Protein AF-N0BM29-F1 (afdb_monomer_lite)

pLDDT: mean 86.02, std 9.31, range [56.44, 97.0]

Structure (mmCIF, N/CA/C/O backbone):
data_AF-N0BM29-F1
#
_entry.id   AF-N0BM29-F1
#
loop_
_atom_site.group_PDB
_atom_site.id
_atom_site.type_symbol
_atom_site.label_atom_id
_atom_site.label_alt_id
_atom_site.label_comp_id
_atom_site.label_asym_id
_atom_site.label_entity_id
_atom_site.label_seq_id
_atom_site.pdbx_PDB_ins_code
_atom_site.Cartn_x
_atom_site.Cartn_y
_atom_site.Cartn_z
_atom_site.occupancy
_atom_site.B_iso_or_equiv
_atom_site.auth_seq_id
_atom_site.auth_comp_id
_atom_site.auth_asym_id
_atom_site.auth_atom_id
_atom_site.pdbx_PDB_model_num
ATOM 1 N N . MET A 1 1 ? -3.195 -0.510 18.032 1.00 56.44 1 MET A N 1
ATOM 2 C CA . MET A 1 1 ? -3.678 -1.155 16.792 1.00 56.44 1 MET A CA 1
ATOM 3 C C . MET A 1 1 ? -3.953 -2.622 17.084 1.00 56.44 1 MET A C 1
ATOM 5 O O . MET A 1 1 ? -3.059 -3.304 17.578 1.00 56.44 1 MET A O 1
ATOM 9 N N . ARG A 1 2 ? -5.182 -3.107 16.878 1.00 72.25 2 ARG A N 1
ATOM 10 C CA . ARG A 1 2 ? -5.504 -4.528 17.073 1.00 72.25 2 ARG A CA 1
ATOM 11 C C . ARG A 1 2 ? -5.237 -5.257 15.760 1.00 72.25 2 ARG A C 1
ATOM 13 O O . ARG A 1 2 ? -6.117 -5.341 14.920 1.00 72.25 2 ARG A O 1
ATOM 20 N N . LEU A 1 3 ? -4.036 -5.808 15.617 1.00 71.69 3 LEU A N 1
ATOM 21 C CA . LEU A 1 3 ? -3.671 -6.574 14.426 1.00 71.69 3 LEU A CA 1
ATOM 22 C C . LEU A 1 3 ? -4.595 -7.783 14.248 1.00 71.69 3 LEU A C 1
ATOM 24 O O . LEU A 1 3 ? -4.902 -8.483 15.227 1.00 71.69 3 LEU A O 1
ATOM 28 N N . ASN A 1 4 ? -4.991 -8.031 12.999 1.00 79.38 4 ASN A N 1
ATOM 29 C CA . ASN A 1 4 ? -5.666 -9.261 12.599 1.00 79.38 4 ASN A CA 1
ATOM 30 C C . ASN A 1 4 ? -4.720 -10.474 12.739 1.00 79.38 4 ASN A C 1
ATOM 32 O O . ASN A 1 4 ? -3.525 -10.322 13.005 1.00 79.38 4 ASN A O 1
ATOM 36 N N . LEU A 1 5 ? -5.257 -11.689 12.591 1.00 84.12 5 LEU A N 1
ATOM 37 C CA . LEU A 1 5 ? -4.472 -12.919 12.743 1.00 84.12 5 LEU A CA 1
ATOM 38 C C . LEU A 1 5 ? -3.248 -12.927 11.816 1.00 84.12 5 LEU A C 1
ATOM 40 O O . LEU A 1 5 ? -2.147 -13.206 12.274 1.00 84.12 5 LEU A O 1
ATOM 44 N N . MET A 1 6 ? -3.426 -12.532 10.553 1.00 84.31 6 MET A N 1
ATOM 45 C CA . MET A 1 6 ? -2.353 -12.489 9.559 1.00 84.31 6 MET A CA 1
ATOM 46 C C . MET A 1 6 ? -1.219 -11.541 9.973 1.00 84.31 6 MET A C 1
ATOM 48 O O . MET A 1 6 ? -0.057 -11.932 9.956 1.00 84.31 6 MET A O 1
ATOM 52 N N . GLY A 1 7 ? -1.544 -10.324 10.410 1.00 83.44 7 GLY A N 1
ATOM 53 C CA . GLY A 1 7 ? -0.571 -9.345 10.882 1.00 83.44 7 GLY A CA 1
ATOM 54 C C . GLY A 1 7 ? 0.187 -9.841 12.111 1.00 83.44 7 GLY A C 1
ATOM 55 O O . GLY A 1 7 ? 1.409 -9.736 12.160 1.00 83.44 7 GLY A O 1
ATOM 56 N N . ARG A 1 8 ? -0.509 -10.460 13.074 1.00 85.50 8 ARG A N 1
ATOM 57 C CA . ARG A 1 8 ? 0.140 -11.075 14.247 1.00 85.50 8 ARG A CA 1
ATOM 58 C C . ARG A 1 8 ? 1.093 -12.199 13.853 1.00 85.50 8 ARG A C 1
ATOM 60 O O . ARG A 1 8 ? 2.159 -12.309 14.445 1.00 85.50 8 ARG A O 1
ATOM 67 N N . THR A 1 9 ? 0.713 -13.014 12.872 1.00 88.00 9 THR A N 1
ATOM 68 C CA . THR A 1 9 ? 1.537 -14.125 12.393 1.00 88.00 9 THR A CA 1
ATOM 69 C C . THR A 1 9 ? 2.755 -13.638 11.618 1.00 88.00 9 THR A C 1
ATOM 71 O O . THR A 1 9 ? 3.822 -14.205 11.798 1.00 88.00 9 THR A O 1
ATOM 74 N N . ILE A 1 10 ? 2.628 -12.603 10.780 1.00 86.50 10 ILE A N 1
ATOM 75 C CA . ILE A 1 10 ? 3.715 -12.131 9.906 1.00 86.50 10 ILE A CA 1
ATOM 76 C C . ILE A 1 10 ? 4.780 -11.342 10.673 1.00 86.50 10 ILE A C 1
ATOM 78 O O . ILE A 1 10 ? 5.949 -11.421 10.309 1.00 86.50 10 ILE A O 1
ATOM 82 N N . LEU A 1 11 ? 4.412 -10.594 11.719 1.00 86.94 11 LEU A N 1
ATOM 83 C CA . LEU A 1 11 ? 5.358 -9.707 12.406 1.00 86.94 11 LEU A CA 1
ATOM 84 C C . LEU A 1 11 ? 6.623 -10.407 12.932 1.00 86.94 11 LEU A C 1
ATOM 86 O O . LEU A 1 11 ? 7.701 -9.896 12.641 1.00 86.94 11 LEU A O 1
ATOM 90 N N . PRO A 1 12 ? 6.554 -11.559 13.630 1.00 87.50 12 PRO A N 1
ATOM 91 C CA . PRO A 1 12 ? 7.760 -12.281 14.036 1.00 87.50 12 PRO A CA 1
ATOM 92 C C . PRO A 1 12 ? 8.661 -12.616 12.842 1.00 87.50 12 PRO A C 1
ATOM 94 O O . PRO A 1 12 ? 9.837 -12.277 12.841 1.00 87.50 12 PRO A O 1
ATOM 97 N N . PHE A 1 13 ? 8.089 -13.154 11.757 1.00 85.69 13 PHE A N 1
ATOM 98 C CA . PHE A 1 13 ? 8.854 -13.447 10.543 1.00 85.69 13 PHE A CA 1
ATOM 99 C C . PHE A 1 13 ? 9.445 -12.199 9.901 1.00 85.69 13 PHE A C 1
ATOM 101 O O . PHE A 1 13 ? 10.500 -12.285 9.291 1.00 85.69 13 PHE A O 1
ATOM 108 N N . PHE A 1 14 ? 8.769 -11.057 9.977 1.00 85.00 14 PHE A N 1
ATOM 109 C CA . PHE A 1 14 ? 9.278 -9.808 9.427 1.00 85.00 14 PHE A CA 1
ATOM 110 C C . PHE A 1 14 ? 10.512 -9.317 10.193 1.00 85.00 14 PHE A C 1
ATOM 112 O O . PHE A 1 14 ? 11.465 -8.866 9.564 1.00 85.00 14 PHE A O 1
ATOM 119 N N . PHE A 1 15 ? 10.510 -9.429 11.525 1.00 85.69 15 PHE A N 1
ATOM 120 C CA . PHE A 1 15 ? 11.632 -8.998 12.364 1.00 85.69 15 PHE A CA 1
ATOM 121 C C . PHE A 1 15 ? 12.792 -10.001 12.402 1.00 85.69 15 PHE A C 1
ATOM 123 O O . PHE A 1 15 ? 13.934 -9.578 12.556 1.00 85.69 15 PHE A O 1
ATOM 130 N N . ASP A 1 16 ? 12.517 -11.291 12.197 1.00 88.00 16 ASP A N 1
ATOM 131 C CA . ASP A 1 16 ? 13.528 -12.357 12.244 1.00 88.00 16 ASP A CA 1
ATOM 132 C C . ASP A 1 16 ? 14.132 -12.699 10.865 1.00 88.00 16 ASP A C 1
ATOM 134 O O . ASP A 1 16 ? 15.031 -13.538 10.763 1.00 88.00 16 ASP A O 1
ATOM 138 N N . ASN A 1 17 ? 13.648 -12.090 9.776 1.00 83.19 17 ASN A N 1
ATOM 139 C CA . ASN A 1 17 ? 14.121 -12.390 8.422 1.00 83.19 17 ASN A CA 1
ATOM 140 C C . ASN A 1 17 ? 15.371 -11.610 8.001 1.00 83.19 17 ASN A C 1
ATOM 142 O O . ASN A 1 17 ? 15.809 -10.648 8.630 1.00 83.19 17 ASN A O 1
ATOM 146 N N . LYS A 1 18 ? 15.918 -12.022 6.847 1.00 85.06 18 LYS A N 1
ATOM 147 C CA . LYS A 1 18 ? 16.933 -11.252 6.118 1.00 85.06 18 LYS A CA 1
ATOM 148 C C . LYS A 1 18 ? 16.488 -9.788 5.953 1.00 85.06 18 LYS A C 1
ATOM 150 O O . LYS A 1 18 ? 15.292 -9.551 5.761 1.00 85.06 18 LYS A O 1
ATOM 155 N N . PRO A 1 19 ? 17.437 -8.831 5.949 1.00 86.88 19 PRO A N 1
ATOM 156 C CA . PRO A 1 19 ? 17.134 -7.426 5.721 1.00 86.88 19 PRO A CA 1
ATOM 157 C C . PRO A 1 19 ? 16.249 -7.227 4.491 1.00 86.88 19 PRO A C 1
ATOM 159 O O . PRO A 1 19 ? 16.438 -7.879 3.459 1.00 86.88 19 PRO A O 1
ATOM 162 N N . LEU A 1 20 ? 15.286 -6.318 4.614 1.00 86.69 20 LEU A N 1
ATOM 163 C CA . LEU A 1 20 ? 14.429 -5.934 3.501 1.00 86.69 20 LEU A CA 1
ATOM 164 C C . LEU A 1 20 ? 15.272 -5.363 2.354 1.00 86.69 20 LEU A C 1
ATOM 166 O O . LEU A 1 20 ? 16.326 -4.771 2.607 1.00 86.69 20 LEU A O 1
ATOM 170 N N . PRO A 1 21 ? 14.810 -5.505 1.100 1.00 90.06 21 PRO A N 1
ATOM 171 C CA . PRO A 1 21 ? 15.484 -4.878 -0.022 1.00 90.06 21 PRO A CA 1
ATOM 172 C C . PRO A 1 21 ? 15.516 -3.361 0.165 1.00 90.06 21 PRO A C 1
ATOM 174 O O . PRO A 1 21 ? 14.561 -2.757 0.665 1.00 90.06 21 PRO A O 1
ATOM 177 N N . ASP A 1 22 ? 16.596 -2.736 -0.290 1.00 92.50 22 ASP A N 1
ATOM 178 C CA . ASP A 1 22 ? 16.639 -1.287 -0.409 1.00 92.50 22 ASP A CA 1
ATOM 179 C C . ASP A 1 22 ? 15.598 -0.801 -1.451 1.00 92.50 22 ASP A C 1
ATOM 181 O O . ASP A 1 22 ? 15.094 -1.591 -2.262 1.00 92.50 22 ASP A O 1
ATOM 185 N N . PRO A 1 23 ? 15.247 0.498 -1.466 1.00 90.38 23 PRO A N 1
ATOM 186 C CA . PRO A 1 23 ? 14.210 1.016 -2.358 1.00 90.38 23 PRO A CA 1
ATOM 187 C C . PRO A 1 23 ? 14.463 0.779 -3.854 1.00 90.38 23 PRO A C 1
ATOM 1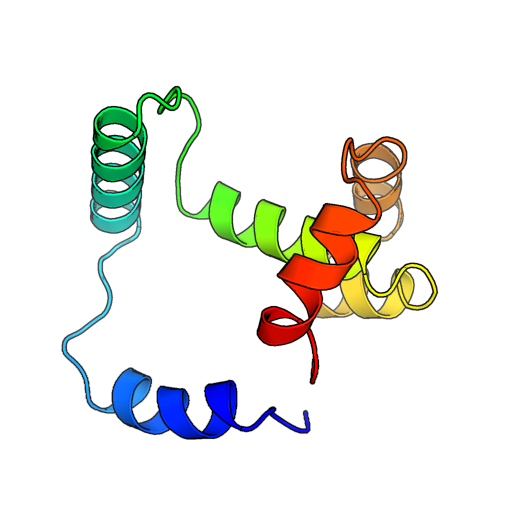89 O O . PRO A 1 23 ? 13.496 0.667 -4.613 1.00 90.38 23 PRO A O 1
ATOM 192 N N . HIS A 1 24 ? 15.727 0.716 -4.286 1.00 91.75 24 HIS A N 1
ATOM 193 C CA . HIS A 1 24 ? 16.090 0.434 -5.672 1.00 91.75 24 HIS A CA 1
ATOM 194 C C . HIS A 1 24 ? 15.827 -1.037 -5.998 1.00 91.75 24 HIS A C 1
ATOM 196 O O . HIS A 1 24 ? 15.034 -1.317 -6.896 1.00 91.75 24 HIS A O 1
ATOM 202 N N . THR A 1 25 ? 16.352 -1.959 -5.188 1.00 94.12 25 THR A N 1
ATOM 203 C CA . THR A 1 25 ? 16.078 -3.398 -5.330 1.00 94.12 25 THR A CA 1
ATOM 204 C C . THR A 1 25 ? 14.575 -3.700 -5.259 1.00 94.12 25 THR A C 1
ATOM 206 O O . THR A 1 25 ? 14.049 -4.522 -6.012 1.00 94.12 25 THR A O 1
ATOM 209 N N . TRP A 1 26 ? 13.830 -3.018 -4.383 1.00 93.25 26 TRP A N 1
ATOM 210 C CA . TRP A 1 26 ? 12.373 -3.154 -4.304 1.00 93.25 26 TRP A CA 1
ATOM 211 C C . TRP A 1 26 ? 11.678 -2.717 -5.597 1.00 93.25 26 TRP A C 1
ATOM 213 O O . TRP A 1 26 ? 10.787 -3.412 -6.089 1.00 93.25 26 TRP A O 1
ATOM 223 N N . LYS A 1 27 ? 12.103 -1.588 -6.174 1.00 94.12 27 LYS A N 1
ATOM 224 C CA . LYS A 1 27 ? 11.588 -1.100 -7.455 1.00 94.12 27 LYS A CA 1
ATOM 225 C C . LYS A 1 27 ? 11.850 -2.102 -8.580 1.00 94.12 27 LYS A C 1
ATOM 227 O O . LYS A 1 27 ? 10.915 -2.440 -9.299 1.00 94.12 27 LYS A O 1
ATOM 232 N N . GLU A 1 28 ? 13.080 -2.592 -8.713 1.00 94.88 28 GLU A N 1
ATOM 233 C CA . GLU A 1 28 ? 13.438 -3.579 -9.740 1.00 94.88 28 GLU A CA 1
ATOM 234 C C . GLU A 1 28 ? 12.612 -4.861 -9.608 1.00 94.88 28 GLU A C 1
ATOM 236 O O . GLU A 1 28 ? 12.092 -5.383 -10.595 1.00 94.88 28 GLU A O 1
ATOM 241 N N . ASN A 1 29 ? 12.420 -5.340 -8.374 1.00 95.06 29 ASN A N 1
ATOM 242 C CA . ASN A 1 29 ? 11.577 -6.500 -8.106 1.00 95.06 29 ASN A CA 1
ATOM 243 C C . ASN A 1 29 ? 10.127 -6.272 -8.555 1.00 95.06 29 ASN A C 1
ATOM 245 O O . ASN A 1 29 ? 9.568 -7.145 -9.218 1.00 95.06 29 ASN A O 1
ATOM 249 N N . LEU A 1 30 ? 9.536 -5.113 -8.239 1.00 94.62 30 LEU A N 1
ATOM 250 C CA . LEU A 1 30 ? 8.177 -4.764 -8.664 1.00 94.62 30 LEU A CA 1
ATOM 251 C C . LEU A 1 30 ? 8.043 -4.706 -10.187 1.00 94.62 30 LEU A C 1
ATOM 253 O O . LEU A 1 30 ? 7.095 -5.273 -10.725 1.00 94.62 30 LEU A O 1
ATOM 257 N N . MET A 1 31 ? 8.990 -4.061 -10.873 1.00 95.06 31 MET A N 1
ATOM 258 C CA . MET A 1 31 ? 8.994 -3.982 -12.338 1.00 95.06 31 MET A CA 1
ATOM 259 C C . MET A 1 31 ? 9.063 -5.381 -12.959 1.00 95.06 31 MET A C 1
ATOM 261 O O . MET A 1 31 ? 8.212 -5.741 -13.768 1.00 95.06 31 MET A O 1
ATOM 265 N N . ARG A 1 32 ? 9.987 -6.221 -12.480 1.00 96.00 32 ARG A N 1
ATOM 266 C CA . ARG A 1 32 ? 10.128 -7.609 -12.938 1.00 96.00 32 ARG A CA 1
ATOM 267 C C . ARG A 1 32 ? 8.867 -8.442 -12.699 1.00 96.00 32 ARG A C 1
ATOM 269 O O . ARG A 1 32 ? 8.537 -9.311 -13.502 1.00 96.00 32 ARG A O 1
ATOM 276 N N . TRP A 1 33 ? 8.186 -8.261 -11.567 1.00 95.81 33 TRP A N 1
ATOM 277 C CA . TRP A 1 33 ? 6.943 -8.987 -11.291 1.00 95.81 33 TRP A CA 1
ATOM 278 C C . TRP A 1 33 ? 5.792 -8.511 -12.170 1.00 95.81 33 TRP A C 1
ATOM 280 O O . TRP A 1 33 ? 5.029 -9.356 -12.625 1.00 95.81 33 TRP A O 1
ATOM 290 N N . ALA A 1 34 ? 5.698 -7.208 -12.443 1.00 95.62 34 ALA A N 1
ATOM 291 C CA . ALA A 1 34 ? 4.702 -6.646 -13.349 1.00 95.62 34 ALA A CA 1
ATOM 292 C C . ALA A 1 34 ? 4.857 -7.196 -14.771 1.00 95.62 34 ALA A C 1
ATOM 294 O O . ALA A 1 34 ? 3.894 -7.721 -15.326 1.00 95.62 34 ALA A O 1
ATOM 295 N N . GLU A 1 35 ? 6.082 -7.208 -15.301 1.00 96.06 35 GLU A N 1
ATOM 296 C CA . GLU A 1 35 ? 6.390 -7.780 -16.617 1.00 96.06 35 GLU A CA 1
ATOM 297 C C . GLU A 1 35 ? 5.957 -9.249 -16.727 1.00 96.06 35 GLU A C 1
ATOM 299 O O . GLU A 1 35 ? 5.345 -9.650 -17.715 1.00 96.06 35 GLU A O 1
ATOM 304 N N . ARG A 1 36 ? 6.205 -10.055 -15.683 1.00 97.00 36 ARG A N 1
ATOM 305 C CA . ARG A 1 36 ? 5.832 -11.483 -15.655 1.00 97.00 36 ARG A CA 1
ATOM 306 C C . ARG A 1 36 ? 4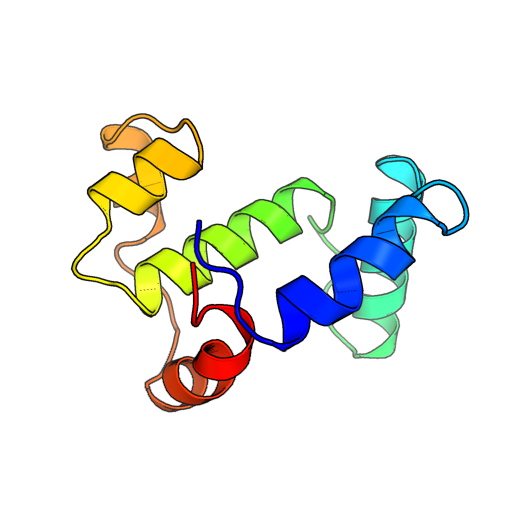.333 -11.733 -15.769 1.00 97.00 36 ARG A C 1
ATOM 308 O O . ARG A 1 36 ? 3.944 -12.804 -16.226 1.00 97.00 36 ARG A O 1
ATOM 315 N N . VAL A 1 37 ? 3.510 -10.794 -15.314 1.00 96.44 37 VAL A N 1
ATOM 316 C CA . VAL A 1 37 ? 2.046 -10.909 -15.347 1.00 96.44 37 VAL A CA 1
ATOM 317 C C . VAL A 1 37 ? 1.414 -10.031 -16.432 1.00 96.44 37 VAL A C 1
ATOM 319 O O . VAL A 1 37 ? 0.193 -9.926 -16.484 1.00 96.44 37 VAL A O 1
ATOM 322 N N . GLY A 1 38 ? 2.226 -9.413 -17.300 1.00 95.31 38 GLY A N 1
ATOM 323 C CA . GLY A 1 38 ? 1.756 -8.567 -18.399 1.00 95.31 38 GLY A CA 1
ATOM 324 C C . GLY A 1 38 ? 1.220 -7.197 -17.970 1.00 95.31 38 GLY A C 1
ATOM 325 O O . GLY A 1 38 ? 0.398 -6.623 -18.678 1.00 95.31 38 GLY A O 1
ATOM 326 N N . LEU A 1 39 ? 1.652 -6.676 -16.818 1.00 92.81 39 LEU A N 1
ATOM 327 C CA . LEU A 1 39 ? 1.343 -5.315 -16.369 1.00 92.81 39 LEU A CA 1
ATOM 328 C C . LEU A 1 39 ? 2.439 -4.339 -16.810 1.00 92.81 39 LEU A C 1
ATOM 330 O O . LEU A 1 39 ? 3.620 -4.681 -16.775 1.00 92.81 39 LEU A O 1
ATOM 334 N N . ASP A 1 40 ? 2.049 -3.113 -17.169 1.00 94.19 40 ASP A N 1
ATOM 335 C CA . ASP A 1 40 ? 2.995 -2.040 -17.493 1.00 94.19 40 ASP A CA 1
ATOM 336 C C . ASP A 1 40 ? 3.847 -1.687 -16.254 1.00 94.19 40 ASP A C 1
ATOM 338 O O . ASP A 1 40 ? 3.297 -1.271 -15.227 1.00 94.19 40 ASP A O 1
ATOM 342 N N . PRO A 1 41 ? 5.183 -1.858 -16.306 1.00 93.38 41 PRO A N 1
ATOM 343 C CA . PRO A 1 41 ? 6.053 -1.554 -15.177 1.00 93.38 41 PRO A CA 1
ATOM 344 C C . PRO A 1 41 ? 6.308 -0.048 -14.998 1.00 93.38 41 PRO A C 1
ATOM 346 O O . PRO A 1 41 ? 6.925 0.352 -14.001 1.00 93.38 41 PRO A O 1
ATOM 349 N N . ALA A 1 42 ? 5.880 0.800 -15.939 1.00 91.88 42 ALA A N 1
ATOM 350 C CA . ALA A 1 42 ? 6.123 2.233 -15.890 1.00 91.88 42 ALA A CA 1
ATOM 351 C C . ALA A 1 42 ? 5.563 2.864 -14.603 1.00 91.88 42 ALA A C 1
ATOM 353 O O . ALA A 1 42 ? 4.400 2.720 -14.235 1.00 91.88 42 ALA A O 1
ATOM 354 N N . GLY A 1 43 ? 6.424 3.589 -13.883 1.00 86.75 43 GLY A N 1
ATOM 355 C CA . GLY A 1 43 ? 6.043 4.283 -12.651 1.00 86.75 43 GLY A CA 1
ATOM 356 C C . GLY A 1 43 ? 5.907 3.397 -11.405 1.00 8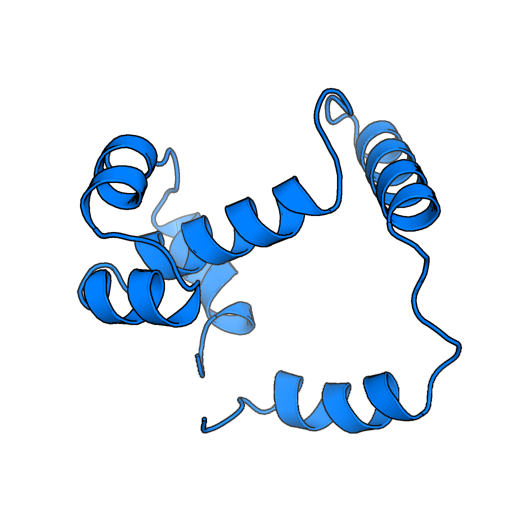6.75 43 GLY A C 1
ATOM 357 O O . GLY A 1 43 ? 5.608 3.930 -10.333 1.00 86.75 43 GLY A O 1
ATOM 358 N N . LEU A 1 44 ? 6.167 2.085 -11.491 1.00 91.81 44 LEU A N 1
ATOM 359 C CA . LEU A 1 44 ? 6.205 1.217 -10.312 1.00 91.81 44 LEU A CA 1
ATOM 360 C C . LEU A 1 44 ? 7.406 1.527 -9.409 1.00 91.81 44 LEU A C 1
ATOM 362 O O . LEU A 1 44 ? 8.507 1.849 -9.862 1.00 91.81 44 LEU A O 1
ATOM 366 N N . GLY A 1 45 ? 7.190 1.416 -8.098 1.00 91.38 45 GLY A N 1
ATOM 367 C CA . GLY A 1 45 ? 8.226 1.558 -7.080 1.00 91.38 45 GLY A CA 1
ATOM 368 C C . GLY A 1 45 ? 7.660 1.596 -5.661 1.00 91.38 45 GLY A C 1
ATOM 369 O O . GLY A 1 45 ? 6.471 1.377 -5.435 1.00 91.38 45 GLY A O 1
ATOM 370 N N . ALA A 1 46 ? 8.509 1.937 -4.688 1.00 87.38 46 ALA A N 1
ATOM 371 C CA . ALA A 1 46 ? 8.119 2.022 -3.274 1.00 87.38 46 ALA A CA 1
ATOM 372 C C . ALA A 1 46 ? 6.966 3.012 -3.005 1.00 87.38 46 ALA A C 1
ATOM 374 O O . ALA A 1 46 ? 6.179 2.822 -2.086 1.00 87.38 46 ALA A O 1
ATOM 375 N N . LYS A 1 47 ? 6.823 4.069 -3.817 1.00 87.38 47 LYS A N 1
ATOM 376 C CA . LYS A 1 47 ? 5.691 5.004 -3.690 1.00 87.38 47 LYS A CA 1
ATOM 377 C C . LYS A 1 47 ? 4.365 4.363 -4.108 1.00 87.38 47 LYS A C 1
ATOM 379 O O . LYS A 1 47 ? 3.328 4.707 -3.548 1.00 87.38 47 LYS A O 1
ATOM 384 N N . THR A 1 48 ? 4.396 3.438 -5.064 1.00 88.62 48 THR A N 1
ATOM 385 C CA . THR A 1 48 ? 3.201 2.757 -5.569 1.00 88.62 48 THR A CA 1
ATOM 386 C C . THR A 1 48 ? 2.578 1.886 -4.490 1.00 88.62 48 THR A C 1
ATOM 388 O O . THR A 1 48 ? 1.371 1.937 -4.314 1.00 88.62 48 THR A O 1
ATOM 391 N N . THR A 1 49 ? 3.380 1.167 -3.696 1.00 88.62 49 THR A N 1
ATOM 392 C CA . THR A 1 49 ? 2.850 0.316 -2.616 1.00 88.62 49 THR A CA 1
ATOM 393 C C . THR A 1 49 ? 2.094 1.126 -1.568 1.00 88.62 49 THR A C 1
ATOM 395 O O . THR A 1 49 ? 0.984 0.752 -1.196 1.00 88.62 49 THR A O 1
ATOM 398 N N . ARG A 1 50 ? 2.645 2.274 -1.149 1.00 87.56 50 ARG A N 1
ATOM 399 C CA . ARG A 1 50 ? 1.965 3.204 -0.236 1.00 87.56 50 ARG A CA 1
ATOM 400 C C . ARG A 1 50 ? 0.658 3.727 -0.831 1.00 87.56 50 ARG A C 1
ATOM 402 O O . ARG A 1 50 ? -0.364 3.671 -0.159 1.00 87.56 50 ARG A O 1
ATOM 409 N N . LYS A 1 51 ? 0.678 4.189 -2.087 1.00 86.62 51 LYS A N 1
ATOM 410 C CA . LYS A 1 51 ? -0.528 4.681 -2.774 1.00 86.62 51 LYS A CA 1
ATOM 411 C C . LYS A 1 51 ? -1.602 3.601 -2.898 1.00 86.62 51 LYS A C 1
ATOM 413 O O . LYS A 1 51 ? -2.767 3.886 -2.645 1.00 86.62 51 LYS A O 1
ATOM 418 N N . THR A 1 52 ? -1.226 2.370 -3.248 1.00 89.25 52 THR A N 1
ATOM 419 C CA . THR A 1 52 ? -2.159 1.238 -3.331 1.00 89.25 52 THR A CA 1
ATOM 420 C C . THR A 1 52 ? -2.789 0.950 -1.974 1.00 89.25 52 THR A C 1
ATOM 422 O O . THR A 1 52 ? -4.007 0.837 -1.887 1.00 89.25 52 THR A O 1
ATOM 425 N N . TRP A 1 53 ? -1.979 0.890 -0.912 1.00 90.69 53 TRP A N 1
ATOM 426 C CA . TRP A 1 53 ? -2.469 0.661 0.446 1.00 90.69 53 TRP A CA 1
ATOM 427 C C . TRP A 1 53 ? -3.444 1.751 0.907 1.00 90.69 53 TRP A C 1
ATOM 429 O O . TRP A 1 53 ? -4.541 1.446 1.368 1.00 90.69 53 TRP A O 1
ATOM 439 N N . GLU A 1 54 ? -3.081 3.021 0.724 1.00 89.31 54 GLU A N 1
ATOM 440 C CA . GLU A 1 54 ? -3.947 4.155 1.058 1.00 89.31 54 GLU A CA 1
ATOM 441 C C . GLU A 1 54 ? -5.257 4.123 0.259 1.00 89.31 54 GLU A C 1
ATOM 443 O O . GLU A 1 54 ? -6.328 4.296 0.836 1.00 89.31 54 GLU A O 1
ATOM 448 N N . SER A 1 55 ? -5.194 3.808 -1.039 1.00 88.88 55 SER A N 1
ATOM 449 C CA . SER A 1 55 ? -6.376 3.671 -1.903 1.00 88.88 55 SER A CA 1
ATOM 450 C C . SER A 1 55 ? -7.318 2.566 -1.412 1.00 88.88 55 SER A C 1
ATOM 452 O O . SER A 1 55 ? -8.533 2.754 -1.376 1.00 88.88 55 SER A O 1
ATOM 454 N N . TRP A 1 56 ? -6.771 1.422 -0.989 1.00 92.06 56 TRP A N 1
ATOM 455 C CA . TRP A 1 56 ? -7.564 0.315 -0.449 1.00 92.06 56 TRP A CA 1
ATOM 456 C C . TRP A 1 56 ? -8.252 0.693 0.860 1.00 92.06 56 TRP A C 1
ATOM 458 O O . TRP A 1 56 ? -9.439 0.420 1.021 1.00 92.06 56 TRP A O 1
ATOM 468 N N . LEU A 1 57 ? -7.545 1.367 1.772 1.00 91.38 57 LEU A N 1
ATOM 469 C CA . LEU A 1 57 ? -8.144 1.856 3.014 1.00 91.38 57 LEU A CA 1
ATOM 470 C C . LEU A 1 57 ? -9.257 2.871 2.741 1.00 91.38 57 LEU A C 1
ATOM 472 O O . LEU A 1 57 ? -10.345 2.744 3.297 1.00 91.38 57 LEU A O 1
ATOM 476 N N . MET A 1 58 ? -9.003 3.845 1.862 1.00 89.38 58 MET A N 1
ATOM 477 C CA . MET A 1 58 ? -9.963 4.894 1.502 1.00 89.38 58 MET A CA 1
ATOM 478 C C . MET A 1 58 ? -11.236 4.336 0.874 1.00 89.38 58 MET A C 1
ATOM 480 O O . MET A 1 58 ? -12.324 4.865 1.101 1.00 89.38 58 MET A O 1
ATOM 484 N N . PHE A 1 59 ? -11.098 3.284 0.069 1.00 90.62 59 PHE A N 1
ATOM 485 C CA . PHE A 1 59 ? -12.231 2.632 -0.567 1.00 90.62 59 PHE A CA 1
ATOM 486 C C . PHE A 1 59 ? -12.997 1.745 0.419 1.00 90.62 59 PHE A C 1
ATOM 488 O O . PHE A 1 59 ? -14.222 1.821 0.497 1.00 90.62 59 PHE A O 1
ATOM 495 N N . TYR A 1 60 ? -12.285 0.931 1.203 1.00 91.69 60 TYR A N 1
ATOM 496 C CA . TYR A 1 60 ? -12.897 -0.046 2.101 1.00 91.69 60 TYR A CA 1
ATOM 497 C C . TYR A 1 60 ? -13.553 0.591 3.338 1.00 91.69 60 TYR A C 1
ATOM 499 O O . TYR A 1 60 ? -14.682 0.230 3.683 1.00 91.69 60 TYR A O 1
ATOM 507 N N . PHE A 1 61 ? -12.868 1.548 3.973 1.00 90.81 61 PHE A N 1
ATOM 508 C CA . PHE A 1 61 ? -13.323 2.306 5.146 1.00 90.81 61 PHE A CA 1
ATOM 509 C C . PHE A 1 61 ? -13.665 3.744 4.750 1.00 90.81 61 PHE A C 1
ATOM 511 O O . PHE A 1 61 ? -13.109 4.719 5.262 1.00 90.81 61 PHE A O 1
ATOM 518 N N . SER A 1 62 ? -14.579 3.877 3.790 1.00 86.56 62 SER A N 1
ATOM 519 C CA . SER A 1 62 ? -14.985 5.159 3.203 1.00 86.56 62 SER A CA 1
ATOM 520 C C . SER A 1 62 ? -15.494 6.199 4.215 1.00 86.56 62 SER A C 1
ATOM 522 O O . SER A 1 62 ? -15.524 7.389 3.903 1.00 86.56 62 SER A O 1
ATOM 524 N N . GLU A 1 63 ? -15.882 5.759 5.410 1.00 89.44 63 GLU A N 1
ATOM 525 C CA . GLU A 1 63 ? -16.347 6.552 6.544 1.00 89.44 63 GLU A CA 1
ATOM 526 C C . GLU A 1 63 ? -15.219 7.027 7.478 1.00 89.44 63 GLU A C 1
ATOM 528 O O . GLU A 1 63 ? -15.449 7.913 8.293 1.00 89.44 63 GLU A O 1
ATOM 533 N N . ARG A 1 64 ? -13.999 6.486 7.338 1.00 90.06 64 ARG A N 1
ATOM 534 C CA . ARG A 1 64 ? -12.820 6.779 8.182 1.00 90.06 64 ARG A CA 1
ATOM 535 C C . ARG A 1 64 ? -11.716 7.541 7.446 1.00 90.06 64 ARG A C 1
ATOM 537 O O . ARG A 1 64 ? -10.526 7.388 7.728 1.00 90.06 64 ARG A O 1
ATOM 544 N N . ARG A 1 65 ? -12.081 8.328 6.427 1.00 86.88 65 ARG A N 1
ATOM 545 C CA . ARG A 1 65 ? -11.112 8.994 5.531 1.00 86.88 65 ARG A CA 1
ATOM 546 C C . ARG A 1 65 ? -10.144 9.893 6.290 1.00 86.88 65 ARG A C 1
ATOM 548 O O . ARG A 1 65 ? -8.967 9.934 5.949 1.00 86.88 65 ARG A O 1
ATOM 555 N N . ILE A 1 66 ? -10.621 10.601 7.312 1.00 87.12 66 ILE A N 1
ATOM 556 C CA . ILE A 1 66 ? -9.798 11.541 8.082 1.00 87.12 66 ILE A CA 1
ATOM 557 C C . ILE A 1 66 ? -8.720 10.779 8.859 1.00 87.12 66 ILE A C 1
ATOM 559 O O . ILE A 1 66 ? -7.546 11.142 8.810 1.00 87.12 66 ILE A O 1
ATOM 563 N N . GLU A 1 67 ? -9.099 9.686 9.510 1.00 90.25 67 GLU A N 1
ATOM 564 C CA . GLU A 1 67 ? -8.208 8.809 10.262 1.00 90.25 67 GLU A CA 1
ATOM 565 C C . GLU A 1 67 ? -7.176 8.148 9.342 1.00 90.25 67 GLU A C 1
ATOM 567 O O . GLU A 1 67 ? -6.000 8.046 9.698 1.00 90.25 67 GLU A O 1
ATOM 572 N N . ILE A 1 68 ? -7.582 7.753 8.129 1.00 89.62 68 ILE A N 1
ATOM 573 C CA . ILE A 1 68 ? -6.668 7.206 7.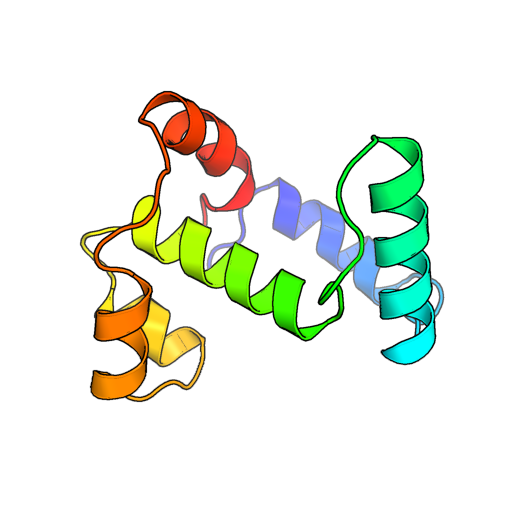119 1.00 89.62 68 ILE A CA 1
ATOM 574 C C . ILE A 1 68 ? -5.628 8.255 6.723 1.00 89.62 68 ILE A C 1
ATOM 576 O O . ILE A 1 68 ? -4.433 7.974 6.810 1.00 89.62 68 ILE A O 1
ATOM 580 N N . ILE A 1 69 ? -6.057 9.467 6.359 1.00 86.88 69 ILE A N 1
ATOM 581 C CA . ILE A 1 69 ? -5.173 10.583 5.973 1.00 86.88 69 ILE A CA 1
ATOM 582 C C . ILE A 1 69 ? -4.160 10.877 7.080 1.00 86.88 69 ILE A C 1
ATOM 584 O O . ILE A 1 69 ? -2.958 10.974 6.816 1.00 86.88 69 ILE A O 1
ATOM 588 N N . GLN A 1 70 ? -4.633 10.956 8.325 1.00 86.69 70 GLN A N 1
ATOM 589 C CA . GLN A 1 70 ? -3.784 11.167 9.495 1.00 86.69 70 GLN A CA 1
ATOM 590 C C . GLN A 1 70 ? -2.787 10.019 9.691 1.00 86.69 70 GLN A C 1
ATOM 592 O O . GLN A 1 70 ? -1.609 10.280 9.925 1.00 86.69 70 GLN A O 1
ATOM 597 N N . SER A 1 71 ? -3.211 8.760 9.523 1.00 88.44 71 SER A N 1
ATOM 598 C CA . SER A 1 71 ? -2.325 7.590 9.642 1.00 88.44 71 SER A CA 1
ATOM 599 C C . SER A 1 71 ? -1.216 7.560 8.588 1.00 88.44 71 SER A C 1
ATOM 601 O O . SER A 1 71 ? -0.139 7.021 8.837 1.00 88.44 71 SER A O 1
ATOM 603 N N . GLN A 1 72 ? -1.464 8.150 7.414 1.00 86.44 72 GLN A N 1
ATOM 604 C CA . GLN A 1 72 ? -0.460 8.301 6.365 1.00 86.44 72 GLN A CA 1
ATOM 605 C C . GLN A 1 72 ? 0.419 9.546 6.581 1.00 86.44 72 GLN A C 1
ATOM 607 O O . GLN A 1 72 ? 1.461 9.673 5.942 1.00 86.44 72 GLN A O 1
ATOM 612 N N . GLY A 1 73 ? 0.056 10.463 7.482 1.00 84.31 73 GLY A N 1
ATOM 613 C CA . GLY A 1 73 ? 0.768 11.729 7.675 1.00 84.31 73 GLY A CA 1
ATOM 614 C C . GLY A 1 73 ? 0.534 12.733 6.541 1.00 84.31 73 GLY A C 1
ATOM 615 O O . GLY A 1 73 ? 1.425 13.516 6.221 1.00 84.31 73 GLY A O 1
ATOM 616 N N . HIS A 1 74 ? -0.633 12.682 5.891 1.00 79.69 74 HIS A N 1
ATOM 617 C CA . HIS A 1 74 ? -1.043 13.620 4.842 1.00 79.69 74 HIS A CA 1
ATOM 618 C C . HIS A 1 74 ? -1.868 14.787 5.412 1.00 79.69 74 HIS A C 1
ATOM 620 O O . HIS A 1 74 ? -2.468 14.685 6.483 1.00 79.69 74 HIS A O 1
ATOM 626 N N . THR A 1 75 ? -1.932 15.902 4.678 1.00 73.62 75 THR A N 1
ATOM 627 C CA . THR A 1 75 ? -2.914 16.972 4.916 1.00 73.62 75 THR A CA 1
ATOM 628 C C . THR A 1 75 ? -4.196 16.696 4.119 1.00 73.62 75 THR A C 1
ATOM 630 O O . THR A 1 75 ? -4.163 16.060 3.065 1.00 73.62 75 THR A O 1
ATOM 633 N N . LEU A 1 76 ? -5.347 17.162 4.623 1.00 67.31 76 LEU A N 1
ATOM 634 C CA . LEU A 1 76 ? -6.675 16.818 4.086 1.00 67.31 76 LEU A CA 1
ATOM 635 C C . LEU A 1 76 ? -6.849 17.190 2.599 1.00 67.31 76 LEU A C 1
ATOM 637 O O . LEU A 1 76 ? -7.436 16.426 1.835 1.00 67.31 76 LEU A O 1
ATOM 641 N N . LEU A 1 77 ? -6.306 18.340 2.188 1.00 65.12 77 LEU A N 1
ATOM 642 C CA . LEU A 1 77 ? -6.479 18.899 0.844 1.00 65.12 77 LEU A CA 1
ATOM 643 C C . LEU A 1 77 ? -5.842 18.019 -0.248 1.00 65.12 77 LEU A C 1
ATOM 645 O O . LEU A 1 77 ? -6.454 17.795 -1.284 1.00 65.12 77 LEU A O 1
ATOM 649 N N . THR A 1 78 ? -4.654 17.459 0.004 1.00 63.09 78 THR A N 1
ATOM 650 C CA . THR A 1 78 ? -3.922 16.638 -0.979 1.00 63.09 78 THR A CA 1
ATOM 651 C C . THR A 1 78 ? -4.547 15.257 -1.183 1.00 63.09 78 THR A C 1
ATOM 653 O O . THR A 1 78 ? -4.407 14.665 -2.248 1.00 63.09 78 THR A O 1
ATOM 656 N N . ALA A 1 79 ? -5.238 14.719 -0.178 1.00 61.34 79 ALA A N 1
ATOM 657 C CA . ALA A 1 79 ? -5.809 13.380 -0.266 1.00 61.34 79 ALA A CA 1
ATOM 658 C C . ALA A 1 79 ? -7.149 13.359 -1.022 1.00 61.34 79 ALA A C 1
ATOM 660 O O . ALA A 1 79 ? -7.381 12.466 -1.831 1.00 61.34 79 ALA A O 1
ATOM 661 N N . VAL A 1 80 ? -8.035 14.337 -0.807 1.00 63.66 80 VAL A N 1
ATOM 662 C CA . VAL A 1 80 ? -9.405 14.285 -1.357 1.00 63.66 80 VAL A CA 1
ATOM 663 C C . VAL A 1 80 ? -9.421 14.293 -2.891 1.00 63.66 80 VAL A C 1
ATOM 665 O O . VAL A 1 80 ? -10.151 13.503 -3.486 1.00 63.66 80 VAL A O 1
ATOM 668 N N . GLU A 1 81 ? -8.577 15.096 -3.542 1.00 64.25 81 GLU A N 1
ATOM 669 C CA . GLU A 1 81 ? -8.535 15.197 -5.012 1.00 64.25 81 GLU A CA 1
ATOM 670 C C . GLU A 1 81 ? -8.116 13.886 -5.703 1.00 64.25 81 GLU A C 1
ATOM 672 O O . GLU A 1 81 ? -8.554 13.604 -6.817 1.00 64.25 81 GLU A O 1
ATOM 677 N N . HIS A 1 82 ? -7.318 13.043 -5.041 1.00 62.50 82 HIS A N 1
ATOM 678 C CA . HIS A 1 82 ? -6.825 11.786 -5.614 1.00 62.50 82 HIS A CA 1
ATOM 679 C C . HIS A 1 82 ? -7.781 10.595 -5.444 1.00 62.50 82 HIS A C 1
ATOM 681 O O . HIS A 1 82 ? -7.657 9.615 -6.178 1.00 62.50 82 HIS A O 1
ATOM 687 N N . TYR A 1 83 ? -8.738 10.664 -4.511 1.00 65.31 83 TYR A N 1
ATOM 688 C CA . TYR A 1 83 ? -9.543 9.504 -4.091 1.00 65.31 83 TYR A CA 1
ATOM 689 C C . TYR A 1 83 ? -11.035 9.590 -4.441 1.00 65.31 83 TYR A C 1
ATOM 691 O O . TYR A 1 83 ? -11.790 8.671 -4.122 1.00 65.31 83 TYR A O 1
ATOM 699 N N . LEU A 1 84 ? -11.477 10.663 -5.106 1.00 59.50 84 LEU A N 1
ATOM 700 C CA . LEU A 1 84 ? -12.883 10.852 -5.489 1.00 59.50 84 LEU A CA 1
ATOM 701 C C . LEU A 1 84 ? -13.355 9.913 -6.615 1.00 59.50 84 LEU A C 1
ATOM 703 O O . LEU A 1 84 ? -14.543 9.627 -6.678 1.00 59.50 84 LEU A O 1
ATOM 707 N N . ASN A 1 85 ? -12.446 9.389 -7.446 1.00 64.88 85 ASN A N 1
ATOM 708 C CA . ASN A 1 85 ? -12.777 8.573 -8.625 1.00 64.88 85 ASN A CA 1
ATOM 709 C C . ASN A 1 85 ? -11.969 7.265 -8.691 1.00 64.88 85 ASN A C 1
ATOM 711 O O . ASN A 1 85 ? -11.358 6.950 -9.712 1.00 64.88 85 ASN A O 1
ATOM 715 N N . MET A 1 86 ? -11.920 6.501 -7.597 1.00 80.00 86 MET A N 1
ATOM 716 C CA . MET A 1 86 ? -11.263 5.191 -7.637 1.00 80.00 86 MET A CA 1
ATOM 717 C C . MET A 1 86 ? -12.108 4.184 -8.436 1.00 80.00 86 MET A C 1
ATOM 719 O O . MET A 1 86 ? -13.282 4.009 -8.115 1.00 80.00 86 MET A O 1
ATOM 723 N N . PRO A 1 87 ? -11.535 3.478 -9.429 1.00 84.69 87 PRO A N 1
ATOM 724 C CA . PRO A 1 87 ? -12.269 2.552 -10.296 1.00 84.69 87 PRO A CA 1
ATOM 725 C C . PRO A 1 87 ? -12.540 1.186 -9.635 1.00 84.69 87 PRO A C 1
ATOM 727 O O . PRO A 1 87 ? -12.713 0.189 -10.332 1.00 84.69 87 PRO A O 1
ATOM 730 N N . PHE A 1 88 ? -12.529 1.107 -8.302 1.00 89.62 88 PHE A N 1
ATOM 731 C CA . PHE A 1 88 ? -12.751 -0.146 -7.588 1.00 89.62 88 PHE A CA 1
ATOM 732 C C . PHE A 1 88 ? -14.233 -0.515 -7.562 1.00 89.62 88 PHE A C 1
ATOM 734 O O . PHE A 1 88 ? -15.119 0.325 -7.410 1.00 89.62 88 PHE A O 1
ATOM 741 N N . THR A 1 89 ? -14.489 -1.809 -7.685 1.00 91.75 89 THR A N 1
ATOM 742 C CA . THR A 1 89 ? -15.815 -2.416 -7.649 1.00 91.75 89 THR A CA 1
ATOM 743 C C . THR A 1 89 ? -16.128 -2.973 -6.261 1.00 91.75 89 THR A C 1
ATOM 745 O O . THR A 1 89 ? -15.253 -3.158 -5.414 1.00 91.75 89 THR A O 1
ATOM 748 N N . GLU A 1 90 ? -17.389 -3.333 -6.028 1.00 90.38 90 GLU A N 1
ATOM 749 C CA . GLU A 1 90 ? -17.780 -4.031 -4.797 1.00 90.38 90 GLU A CA 1
ATOM 750 C C . GLU A 1 90 ? -17.111 -5.414 -4.671 1.00 90.38 90 GLU A C 1
ATOM 752 O O . GLU A 1 90 ? -16.837 -5.885 -3.569 1.00 90.38 90 GLU A O 1
ATOM 757 N N . ASN A 1 91 ? -16.788 -6.065 -5.795 1.00 93.69 91 ASN A 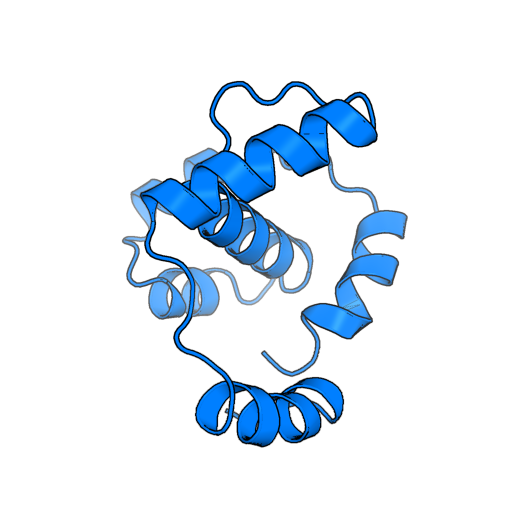N 1
ATOM 758 C CA . ASN A 1 91 ? -16.007 -7.298 -5.763 1.00 93.69 91 ASN A CA 1
ATOM 759 C C . ASN A 1 91 ? -14.585 -7.042 -5.246 1.00 93.69 91 ASN A C 1
ATOM 761 O O . ASN A 1 91 ? -14.086 -7.805 -4.419 1.00 93.69 91 ASN A O 1
ATOM 765 N N . ASP A 1 92 ? -13.961 -5.939 -5.668 1.00 92.19 92 ASP A N 1
ATOM 766 C CA . ASP A 1 92 ? -12.648 -5.546 -5.157 1.00 92.19 92 ASP A CA 1
ATOM 767 C C . ASP A 1 92 ? -12.713 -5.285 -3.652 1.00 92.19 92 ASP A C 1
ATOM 769 O O . ASP A 1 92 ? -11.860 -5.781 -2.919 1.00 92.19 92 ASP A O 1
ATOM 773 N N . ARG A 1 93 ? -13.776 -4.625 -3.164 1.00 90.81 93 ARG A N 1
ATOM 774 C CA . ARG A 1 93 ? -14.003 -4.419 -1.724 1.00 90.81 93 ARG A CA 1
ATOM 775 C C . ARG A 1 93 ? -13.938 -5.732 -0.940 1.00 90.81 93 ARG A C 1
ATOM 777 O O . ARG A 1 93 ? -13.207 -5.823 0.045 1.00 90.81 93 ARG A O 1
ATOM 784 N N . ARG A 1 94 ? -14.659 -6.763 -1.393 1.00 93.06 94 ARG A N 1
ATOM 785 C CA . ARG A 1 94 ? -14.670 -8.094 -0.753 1.00 93.06 94 ARG A CA 1
ATOM 786 C C . ARG A 1 94 ? -13.290 -8.750 -0.768 1.00 93.06 94 ARG A C 1
ATOM 788 O O . ARG A 1 94 ? -12.878 -9.360 0.212 1.00 93.06 94 ARG A O 1
ATOM 795 N N . MET A 1 95 ? -12.550 -8.604 -1.864 1.00 92.38 95 MET A N 1
ATOM 796 C CA . MET A 1 95 ? -11.201 -9.164 -1.993 1.00 92.38 95 MET A CA 1
ATOM 797 C C . MET A 1 95 ? -10.167 -8.430 -1.126 1.00 92.38 95 MET A C 1
ATOM 799 O O . MET A 1 95 ? -9.208 -9.055 -0.662 1.00 92.38 95 MET A O 1
ATOM 803 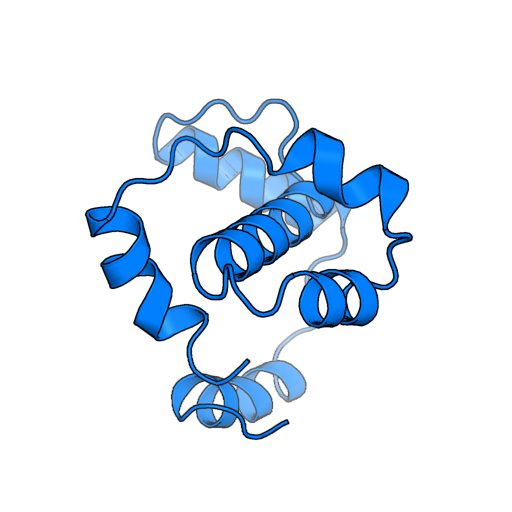N N . MET A 1 96 ? -10.366 -7.128 -0.888 1.00 92.19 96 MET A N 1
ATOM 804 C CA . MET A 1 96 ? -9.523 -6.297 -0.024 1.00 92.19 96 MET A CA 1
ATOM 805 C C . MET A 1 96 ? -9.684 -6.635 1.459 1.00 92.19 96 MET A C 1
ATOM 807 O O . MET A 1 96 ? -8.694 -6.552 2.187 1.00 92.19 96 MET A O 1
ATOM 811 N N . GLU A 1 97 ? -10.884 -7.036 1.906 1.00 90.50 97 GLU A N 1
ATOM 812 C CA . GLU A 1 97 ? -11.234 -7.254 3.322 1.00 90.50 97 GLU A CA 1
ATOM 813 C C . GLU A 1 97 ? -10.145 -8.006 4.090 1.00 90.50 97 GLU A C 1
ATOM 815 O O . GLU A 1 97 ? -9.629 -7.509 5.086 1.00 90.50 97 GLU A O 1
ATOM 820 N N . LYS A 1 98 ? -9.715 -9.169 3.595 1.00 89.06 98 LYS A N 1
ATOM 821 C CA . LYS A 1 98 ? -8.719 -10.010 4.280 1.00 89.06 98 LYS A CA 1
ATOM 822 C C . LYS A 1 98 ? -7.369 -9.320 4.528 1.00 89.06 98 LYS A C 1
ATOM 824 O O . LYS A 1 98 ? -6.623 -9.751 5.405 1.00 89.06 98 LYS A O 1
ATOM 829 N N . TYR A 1 99 ? -7.042 -8.289 3.750 1.00 88.62 99 TYR A N 1
ATOM 830 C CA . TYR A 1 99 ? -5.795 -7.535 3.856 1.00 88.62 99 TYR A CA 1
ATOM 831 C C . TYR A 1 99 ? -5.937 -6.289 4.729 1.00 88.62 99 TYR A C 1
ATOM 833 O O . TYR A 1 99 ? -5.025 -5.974 5.489 1.00 88.62 99 TYR A O 1
ATOM 841 N N . VAL A 1 100 ? -7.065 -5.584 4.619 1.00 89.56 100 VAL A N 1
ATOM 842 C CA . VAL A 1 100 ? -7.285 -4.297 5.302 1.00 89.56 100 VAL A CA 1
ATOM 843 C C . VAL A 1 100 ? -7.990 -4.440 6.648 1.00 89.56 100 VAL A C 1
ATOM 845 O O . VAL A 1 100 ? -7.873 -3.566 7.501 1.00 89.56 100 VAL A O 1
ATOM 848 N N . HIS A 1 101 ? -8.706 -5.542 6.875 1.00 85.94 101 HIS A N 1
ATOM 849 C CA . HIS A 1 101 ? -9.440 -5.787 8.110 1.00 85.94 101 HIS A CA 1
ATOM 850 C C . HIS A 1 101 ? -8.488 -5.827 9.312 1.00 85.94 101 HIS A C 1
ATOM 852 O O . HIS A 1 101 ? -7.588 -6.664 9.370 1.00 85.94 101 HIS A O 1
ATOM 858 N N . GLY A 1 102 ? -8.712 -4.965 10.307 1.00 81.50 102 GLY A N 1
ATOM 859 C CA . GLY A 1 102 ? -7.852 -4.831 11.488 1.00 81.50 102 GLY A CA 1
ATOM 860 C C . GLY A 1 102 ? -6.806 -3.714 11.391 1.00 81.50 102 GLY A C 1
ATOM 861 O O . GLY A 1 102 ? -6.043 -3.539 12.346 1.00 81.50 102 GLY A O 1
ATOM 862 N N . TRP A 1 103 ? -6.785 -2.968 10.277 1.00 78.12 103 TRP A N 1
ATOM 863 C CA . TRP A 1 103 ? -6.452 -1.543 10.334 1.00 78.12 103 TRP A CA 1
ATOM 864 C C . TRP A 1 103 ? -7.472 -0.831 11.233 1.00 78.12 103 TRP A C 1
ATOM 866 O O . TRP A 1 103 ? -7.023 -0.130 12.169 1.00 78.12 103 TRP A O 1
#

Secondary structure (DSSP, 8-state):
----HHHHHHHHHHHHSSPPPPHHHHHHHHHHHHHHTT---TT-SHHHHHHHHHHHHHHHTTT-HHHHHHHHT--HHHHHHHHTT----HHHHHHHHHHHTT-

Organism: NCBI:txid387631

Foldseek 3Di:
DQDDPVRVVCVVVVVPDDDDDDFVVQLVVQLVVCVVVVHHSPPDTPVVVVVVLLLLCCVLPVVCNVVSCVVSVHDPVVPPVVRPDDPDDVVNSVVSCVVNPRD

Radius of gyration: 15.38 Å; chains: 1; bounding box: 35×33×36 Å

Sequence (103 aa):
MRLNLMGRTILPFFFDNKPLPDPHTWKENLMRWAERVGLDPAGLGAKTTRKTWESWLMFYFSERRIEIIQSQGHTLLTAVEHYLNMPFTENDRRMMEKYVHGW